Protein AF-A0A127SFE0-F1 (afdb_monomer)

Nearest PDB structures (foldseek):
  3lo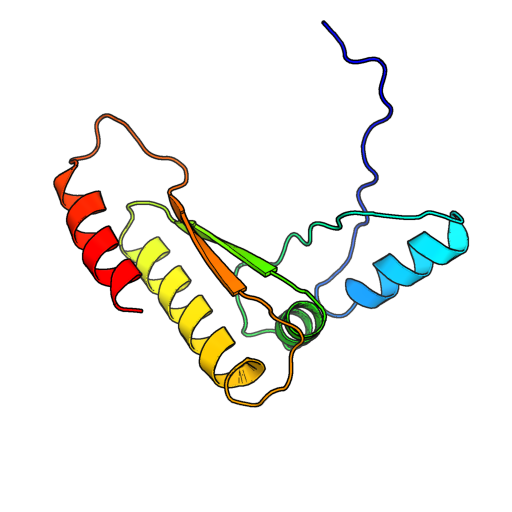5-assembly2_C  TM=5.654E-01  e=3.558E+00  Homo sapiens
  4pzy-assembly3_B  TM=4.971E-01  e=5.662E+00  Homo sapiens
  6qvp-assembly2_F  TM=5.538E-01  e=9.011E+00  Salmonella enterica subsp. enterica serovar Typhimurium
  6p6f-assembly1_B  TM=3.668E-01  e=6.909E+00  synthetic construct

Mean predicted aligned error: 7.44 Å

pLDDT: mean 81.03, std 10.12, range [52.78, 96.75]

Structure (mmCIF, N/CA/C/O backbone):
data_AF-A0A127SFE0-F1
#
_entry.id   AF-A0A127SFE0-F1
#
loop_
_atom_site.group_PDB
_atom_site.id
_atom_site.type_symbol
_atom_site.label_atom_id
_atom_site.label_alt_id
_atom_site.label_comp_id
_atom_site.label_asym_id
_atom_site.label_entity_id
_atom_site.label_seq_id
_atom_site.pdbx_PDB_ins_code
_atom_site.Cartn_x
_atom_site.Cartn_y
_atom_site.Cartn_z
_atom_site.occupancy
_atom_site.B_iso_or_equiv
_atom_site.auth_seq_id
_atom_site.auth_comp_id
_atom_site.auth_asym_id
_atom_site.auth_atom_id
_atom_site.pdbx_PDB_model_num
ATOM 1 N N . GLU A 1 1 ? -25.868 11.819 -13.682 1.00 54.88 1 GLU A N 1
ATOM 2 C CA . GLU A 1 1 ? -26.711 11.384 -12.548 1.00 54.88 1 GLU A CA 1
ATOM 3 C C . GLU A 1 1 ? -25.883 11.404 -11.272 1.00 54.88 1 GLU A C 1
ATOM 5 O O . GLU A 1 1 ? -24.767 10.901 -11.286 1.00 54.88 1 GLU A O 1
ATOM 10 N N . GLN A 1 2 ? -26.378 12.019 -10.196 1.00 62.06 2 GLN A N 1
ATOM 11 C CA . GLN A 1 2 ? -25.749 11.908 -8.877 1.00 62.06 2 GLN A CA 1
ATOM 12 C C . GLN A 1 2 ? -26.255 10.622 -8.224 1.00 62.06 2 GLN A C 1
ATOM 14 O O . GLN A 1 2 ? -27.453 10.460 -7.989 1.00 62.06 2 GLN A O 1
ATOM 19 N N . ILE A 1 3 ? -25.344 9.692 -7.962 1.00 75.69 3 ILE A N 1
ATOM 20 C CA . ILE A 1 3 ? -25.654 8.451 -7.258 1.00 75.69 3 ILE A CA 1
ATOM 21 C C . ILE A 1 3 ? -26.064 8.847 -5.831 1.00 75.69 3 ILE A C 1
ATOM 23 O O . ILE A 1 3 ? -25.276 9.461 -5.117 1.00 75.69 3 ILE A O 1
ATOM 27 N N . ARG A 1 4 ? -27.295 8.528 -5.403 1.00 79.25 4 ARG A N 1
ATOM 28 C CA . ARG A 1 4 ? -27.829 8.822 -4.052 1.00 79.25 4 ARG A CA 1
ATOM 29 C C . ARG A 1 4 ? -27.207 7.927 -2.965 1.00 79.25 4 ARG A C 1
ATOM 31 O O . ARG A 1 4 ? -27.917 7.328 -2.163 1.00 79.25 4 ARG A O 1
ATOM 38 N N . LYS A 1 5 ? -25.885 7.786 -2.964 1.00 80.69 5 LYS A N 1
ATOM 39 C CA . LYS A 1 5 ? -25.123 7.068 -1.940 1.00 80.69 5 LYS A CA 1
ATOM 40 C C . LYS A 1 5 ? -24.345 8.078 -1.105 1.00 80.69 5 LYS A C 1
ATOM 42 O O . LYS A 1 5 ? -23.910 9.106 -1.617 1.00 80.69 5 LYS A O 1
ATOM 47 N N . ARG A 1 6 ? -24.194 7.789 0.189 1.00 81.12 6 ARG A N 1
ATOM 48 C CA . ARG A 1 6 ? -23.280 8.547 1.051 1.00 81.12 6 ARG A CA 1
ATOM 49 C C . ARG A 1 6 ? -21.846 8.314 0.575 1.00 81.12 6 ARG A C 1
ATOM 51 O O . ARG A 1 6 ? -21.542 7.244 0.049 1.00 81.12 6 ARG A O 1
ATOM 58 N N . SER A 1 7 ? -20.991 9.313 0.756 1.00 86.44 7 SER A N 1
ATOM 59 C CA . SER A 1 7 ? -19.557 9.173 0.508 1.00 86.44 7 SER A CA 1
ATOM 60 C C . SER A 1 7 ? -18.960 8.097 1.413 1.00 86.44 7 SER A C 1
ATOM 62 O O . SER A 1 7 ? -19.407 7.925 2.548 1.00 86.44 7 SER A O 1
ATOM 64 N N . TYR A 1 8 ? -17.937 7.404 0.917 1.00 91.25 8 TYR A N 1
ATOM 65 C CA . TYR A 1 8 ? -17.134 6.504 1.740 1.00 91.25 8 TYR A CA 1
ATOM 66 C C . TYR A 1 8 ? -16.357 7.304 2.800 1.00 91.25 8 TYR A C 1
ATOM 68 O O . TYR A 1 8 ? -15.942 8.434 2.513 1.00 91.25 8 TYR A O 1
ATOM 76 N N . PRO A 1 9 ? -16.175 6.760 4.016 1.00 93.44 9 PRO A N 1
ATOM 77 C CA . PRO A 1 9 ? -15.414 7.436 5.055 1.00 93.44 9 PRO A CA 1
ATOM 78 C C . PRO A 1 9 ? -13.937 7.545 4.665 1.00 93.44 9 PRO A C 1
ATOM 80 O O . PRO A 1 9 ? -13.366 6.629 4.079 1.00 93.44 9 PRO A O 1
ATOM 83 N N . VAL A 1 10 ? -13.324 8.677 5.008 1.00 94.19 10 VAL A N 1
ATOM 84 C CA . VAL A 1 10 ? -11.888 8.922 4.835 1.00 94.19 10 VAL A CA 1
ATOM 85 C C . VAL A 1 10 ? -11.296 9.151 6.217 1.00 94.19 10 VAL A C 1
ATOM 87 O O . VAL A 1 10 ? -11.571 10.171 6.852 1.00 94.19 10 VAL A O 1
ATOM 90 N N . ILE A 1 11 ? -10.498 8.194 6.681 1.00 94.38 11 ILE A N 1
ATOM 91 C CA . ILE A 1 11 ? -9.827 8.244 7.980 1.00 94.38 11 ILE A CA 1
ATOM 92 C C . I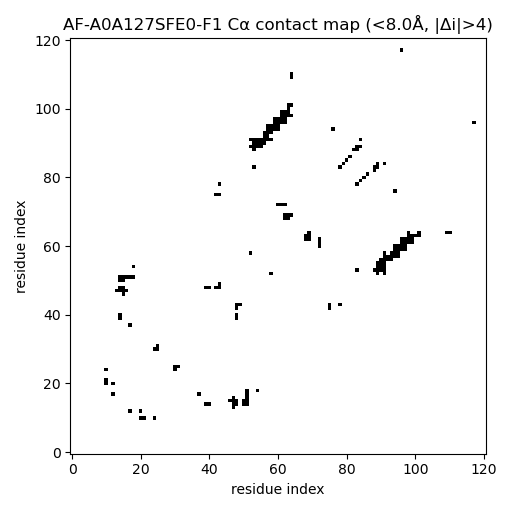LE A 1 11 ? -8.430 8.815 7.748 1.00 94.38 11 ILE A C 1
ATOM 94 O O . ILE A 1 11 ? -7.658 8.288 6.950 1.00 94.38 11 ILE A O 1
ATOM 98 N N . LYS A 1 12 ? -8.106 9.924 8.414 1.00 93.56 12 LYS A N 1
ATOM 99 C CA . LYS A 1 12 ? -6.758 10.499 8.359 1.00 93.56 12 LYS A CA 1
ATOM 100 C C . LYS A 1 12 ? -5.876 9.774 9.360 1.00 93.56 12 LYS A C 1
ATOM 102 O O . LYS A 1 12 ? -6.250 9.684 10.524 1.00 93.56 12 LYS A O 1
ATOM 107 N N . SER A 1 13 ? -4.708 9.330 8.920 1.00 92.69 13 SER A N 1
ATOM 108 C CA . SER A 1 13 ? -3.741 8.665 9.785 1.00 92.69 13 SER A CA 1
ATOM 109 C C . SER A 1 13 ? -2.313 8.881 9.284 1.00 92.69 13 SER A C 1
ATOM 111 O O . SER A 1 13 ? -2.098 9.403 8.189 1.00 92.69 13 SER A O 1
ATOM 113 N N . ASN A 1 14 ? -1.354 8.466 10.105 1.00 88.94 14 ASN A N 1
ATOM 114 C CA . ASN A 1 14 ? 0.041 8.291 9.723 1.00 88.94 14 ASN A CA 1
ATOM 115 C C . ASN A 1 14 ? 0.319 6.788 9.546 1.00 88.94 14 ASN A C 1
ATOM 117 O O . ASN A 1 14 ? -0.374 5.979 10.167 1.00 88.94 14 ASN A O 1
ATOM 121 N N . PRO A 1 15 ? 1.340 6.385 8.771 1.00 83.25 15 PRO A N 1
ATOM 122 C CA . PRO A 1 15 ? 1.641 4.971 8.538 1.00 83.25 15 PRO A CA 1
ATOM 123 C C . PRO A 1 15 ? 1.806 4.156 9.826 1.00 83.25 15 PRO A C 1
ATOM 125 O O . PRO A 1 15 ? 1.384 3.015 9.897 1.00 83.25 15 PRO A O 1
ATOM 128 N N . GLU A 1 16 ? 2.358 4.743 10.885 1.00 84.50 16 GLU A N 1
ATOM 129 C CA . GLU A 1 16 ? 2.561 4.059 12.166 1.00 84.50 16 GLU A CA 1
ATOM 130 C C . GLU A 1 16 ? 1.246 3.732 12.894 1.00 84.50 16 GLU A C 1
ATOM 132 O O . GLU A 1 16 ? 1.233 2.868 13.765 1.00 84.50 16 GLU A O 1
ATOM 137 N N . LYS A 1 17 ? 0.152 4.434 12.571 1.00 90.44 17 LYS A N 1
ATOM 138 C CA . LYS A 1 17 ? -1.134 4.360 13.284 1.00 90.44 17 LYS A CA 1
ATOM 139 C C . LYS A 1 17 ? -2.301 3.893 12.421 1.00 90.44 17 LYS A C 1
ATOM 141 O O . LYS A 1 17 ? -3.388 3.695 12.954 1.00 90.44 17 LYS A O 1
ATOM 146 N N . ALA A 1 18 ? -2.100 3.691 11.120 1.00 91.94 18 ALA A N 1
ATOM 147 C CA . ALA A 1 18 ? -3.186 3.456 10.170 1.00 91.94 18 ALA A CA 1
ATOM 148 C C . ALA A 1 18 ? -4.081 2.265 10.548 1.00 91.94 18 ALA A C 1
ATOM 150 O O . ALA A 1 18 ? -5.303 2.353 10.444 1.00 91.94 18 ALA A O 1
ATOM 151 N N . ILE A 1 19 ? -3.481 1.175 11.033 1.00 92.31 19 ILE A N 1
ATOM 152 C CA . ILE A 1 19 ? -4.212 -0.012 11.492 1.00 92.31 19 ILE A CA 1
ATOM 153 C C . ILE A 1 19 ? -4.989 0.273 12.785 1.00 92.31 19 ILE A C 1
ATOM 155 O O . ILE A 1 19 ? -6.157 -0.093 12.896 1.00 92.31 19 ILE A O 1
ATOM 159 N N . GLU A 1 20 ? -4.371 0.956 13.751 1.00 94.31 20 GLU A N 1
ATOM 160 C CA . GLU A 1 20 ? -5.016 1.316 15.020 1.00 94.31 20 GLU A CA 1
ATOM 161 C C . GLU A 1 20 ? -6.202 2.265 14.794 1.00 94.31 20 GLU A C 1
ATOM 163 O O . GLU A 1 20 ? -7.289 2.043 15.325 1.00 94.31 20 GLU A O 1
ATOM 168 N N . ASP A 1 21 ? -6.015 3.295 13.968 1.00 95.75 21 ASP A N 1
ATOM 169 C CA . ASP A 1 21 ? -7.057 4.272 13.656 1.00 95.75 21 ASP A CA 1
ATOM 170 C C . ASP A 1 21 ? -8.225 3.632 12.885 1.00 95.75 21 ASP A C 1
ATOM 172 O O . ASP A 1 21 ? -9.376 4.011 13.107 1.00 95.75 21 ASP A O 1
ATOM 176 N N . LEU A 1 22 ? -7.961 2.629 12.034 1.00 95.06 22 LEU A N 1
ATOM 177 C CA . LEU A 1 22 ? -9.009 1.826 11.397 1.00 95.06 22 LEU A CA 1
ATOM 178 C C . LEU A 1 22 ? -9.848 1.072 12.435 1.00 95.06 22 LEU A C 1
ATOM 180 O O . LEU A 1 22 ? -11.074 1.176 12.413 1.00 95.06 22 LEU A O 1
ATOM 184 N N . TYR A 1 23 ? -9.210 0.312 13.331 1.00 94.94 23 TYR A N 1
ATOM 185 C CA . TYR A 1 23 ? -9.941 -0.478 14.325 1.00 94.94 23 TYR A CA 1
ATOM 186 C C . TYR A 1 23 ? -10.705 0.404 15.312 1.00 94.94 23 TYR A C 1
ATOM 188 O O . TYR A 1 23 ? -11.854 0.099 15.628 1.00 94.94 23 TYR A O 1
ATOM 196 N N . ARG A 1 24 ? -10.122 1.538 15.720 1.00 96.75 24 ARG A N 1
ATOM 197 C CA . ARG A 1 24 ? -10.818 2.531 16.545 1.00 96.75 24 ARG A CA 1
ATOM 198 C C . ARG A 1 24 ? -12.066 3.060 15.839 1.00 96.75 24 ARG A C 1
ATOM 200 O O . ARG A 1 24 ? -13.126 3.13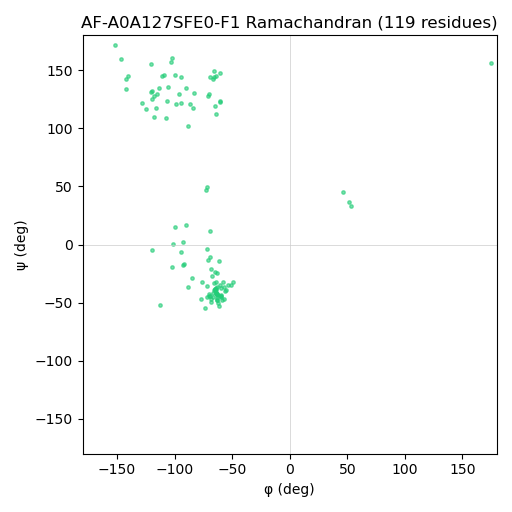1 16.448 1.00 96.75 24 ARG A O 1
ATOM 207 N N . TYR A 1 25 ? -11.968 3.382 14.548 1.00 96.44 25 TYR A N 1
ATOM 208 C CA . TYR A 1 25 ? -13.117 3.844 13.768 1.00 96.44 25 TYR A CA 1
ATOM 209 C C . TYR A 1 25 ? -14.211 2.773 13.649 1.00 96.44 25 TYR A C 1
ATOM 211 O O . TYR A 1 25 ? -15.391 3.090 13.776 1.00 96.44 25 TYR A O 1
ATOM 219 N N . ILE A 1 26 ? -13.827 1.516 13.404 1.00 95.50 26 ILE A N 1
ATOM 220 C CA . ILE A 1 26 ? -14.751 0.373 13.341 1.00 95.50 26 ILE A CA 1
ATOM 221 C C . ILE A 1 26 ? -15.541 0.248 14.645 1.00 95.50 26 ILE A C 1
ATOM 223 O O . ILE A 1 26 ? -16.763 0.131 14.600 1.00 95.50 26 ILE A O 1
ATOM 227 N N . GLU A 1 27 ? -14.858 0.323 15.788 1.00 96.75 27 GLU A N 1
ATOM 228 C CA . GLU A 1 27 ? -15.476 0.213 17.110 1.00 96.75 27 GLU A CA 1
ATOM 229 C C . GLU A 1 27 ? -16.374 1.418 17.430 1.00 96.75 27 GLU A C 1
ATOM 231 O O . GLU A 1 27 ? -17.534 1.248 17.799 1.00 96.75 27 GLU A O 1
ATOM 236 N N . GLU A 1 28 ? -15.879 2.644 17.239 1.00 96.50 28 GLU A N 1
ATOM 237 C CA . GLU A 1 28 ? -16.621 3.872 17.560 1.00 96.50 28 GLU A CA 1
ATOM 238 C C . GLU A 1 28 ? -17.882 4.059 16.709 1.00 96.50 28 GLU A C 1
ATOM 240 O O . GLU A 1 28 ? -18.854 4.664 17.165 1.00 96.50 28 GLU A O 1
ATOM 245 N N . GLN A 1 29 ? -17.856 3.595 15.458 1.00 93.81 29 GLN A N 1
ATOM 246 C CA . GLN A 1 29 ? -18.959 3.759 14.509 1.00 93.81 29 GLN A CA 1
ATOM 247 C C . GLN A 1 29 ? -19.822 2.501 14.354 1.00 93.81 29 GLN A C 1
ATOM 249 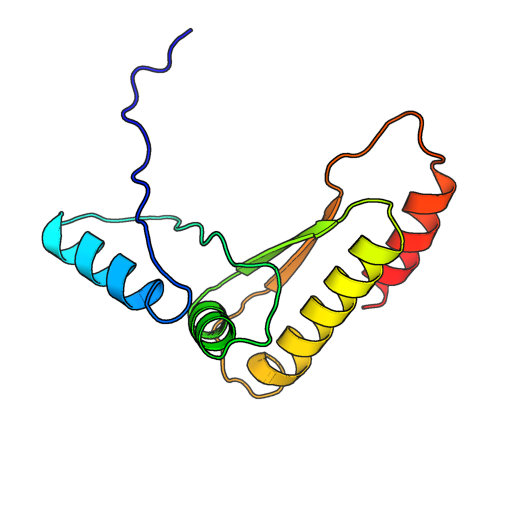O O . GLN A 1 29 ? -20.761 2.537 13.557 1.00 93.81 29 GLN A O 1
ATOM 254 N N . ASP A 1 30 ? -19.505 1.415 15.073 1.00 93.88 30 ASP A N 1
ATOM 255 C CA . ASP A 1 30 ? -20.108 0.083 14.895 1.00 93.88 30 ASP A CA 1
ATOM 256 C C . ASP A 1 30 ? -20.179 -0.306 13.401 1.00 93.88 30 ASP A C 1
ATOM 258 O O . ASP A 1 30 ? -21.215 -0.693 12.854 1.00 93.88 30 ASP A O 1
ATOM 262 N N . ALA A 1 31 ? -19.070 -0.072 12.693 1.00 89.94 31 ALA A N 1
ATOM 263 C CA . ALA A 1 31 ? -18.996 -0.157 11.239 1.00 89.94 31 ALA A CA 1
ATOM 264 C C . ALA A 1 31 ? -18.380 -1.481 10.781 1.00 89.94 31 ALA A C 1
ATOM 266 O O . ALA A 1 31 ? -17.435 -1.990 11.373 1.00 89.94 31 ALA A O 1
ATOM 267 N N . VAL A 1 32 ? -18.857 -2.004 9.651 1.00 92.50 32 VAL A N 1
ATOM 268 C CA . VAL A 1 32 ? -18.279 -3.185 8.998 1.00 92.50 32 VAL A CA 1
ATOM 269 C C . VAL A 1 32 ? -17.817 -2.795 7.600 1.00 92.50 32 VAL A C 1
ATOM 271 O O . VAL A 1 32 ? -18.562 -2.163 6.849 1.00 92.50 32 VAL A O 1
ATOM 274 N N . PHE A 1 33 ? -16.587 -3.175 7.253 1.00 92.94 33 PHE A N 1
ATOM 275 C CA . PHE A 1 33 ? -16.001 -2.935 5.939 1.00 92.94 33 PHE A CA 1
ATOM 276 C C . PHE A 1 33 ? -15.673 -4.253 5.251 1.00 92.94 33 PHE A C 1
ATOM 278 O O . PHE A 1 33 ? -14.946 -5.076 5.800 1.00 92.94 33 PHE A O 1
ATOM 285 N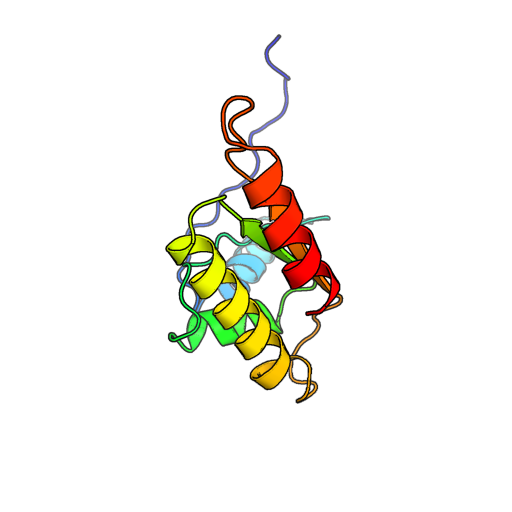 N . ASP A 1 34 ? -16.149 -4.414 4.018 1.00 94.38 34 ASP A N 1
ATOM 286 C CA . ASP A 1 34 ? -15.721 -5.518 3.153 1.00 94.38 34 ASP A CA 1
ATOM 287 C C . ASP A 1 34 ? -14.319 -5.270 2.574 1.00 94.38 34 ASP A C 1
ATOM 289 O O . ASP A 1 34 ? -13.561 -6.204 2.324 1.00 94.38 34 ASP A O 1
ATOM 293 N N . VAL A 1 35 ? -13.982 -3.997 2.329 1.00 94.31 35 VAL A N 1
ATOM 294 C CA . VAL A 1 35 ? -12.710 -3.559 1.742 1.00 94.31 35 VAL A CA 1
ATOM 295 C C . VAL A 1 35 ? -12.260 -2.268 2.412 1.00 94.31 35 VAL A C 1
ATOM 297 O O . VAL A 1 35 ? -13.038 -1.320 2.535 1.00 94.31 35 VAL A O 1
ATOM 300 N N . VAL A 1 36 ? -10.979 -2.214 2.775 1.00 95.00 36 VAL A N 1
ATOM 301 C CA . VAL A 1 36 ? -10.301 -1.006 3.252 1.00 95.00 36 VAL A CA 1
ATOM 302 C C . VAL A 1 36 ? -9.135 -0.706 2.318 1.00 95.00 36 VAL A C 1
ATOM 304 O O . VAL A 1 36 ? -8.356 -1.596 1.983 1.00 95.00 36 VAL A O 1
ATOM 307 N N . LEU A 1 37 ? -9.027 0.548 1.878 1.00 94.56 37 LEU A N 1
ATOM 308 C CA . LEU A 1 37 ? -7.924 1.014 1.044 1.00 94.56 37 LEU A CA 1
ATOM 309 C C . LEU A 1 37 ? -6.991 1.880 1.885 1.00 94.56 37 LEU A C 1
ATOM 311 O O . LEU A 1 37 ? -7.421 2.880 2.458 1.00 94.56 37 LEU A O 1
ATOM 315 N N . PHE A 1 38 ? -5.717 1.500 1.923 1.00 92.44 38 PHE A N 1
ATOM 316 C CA . PHE A 1 38 ? -4.662 2.270 2.567 1.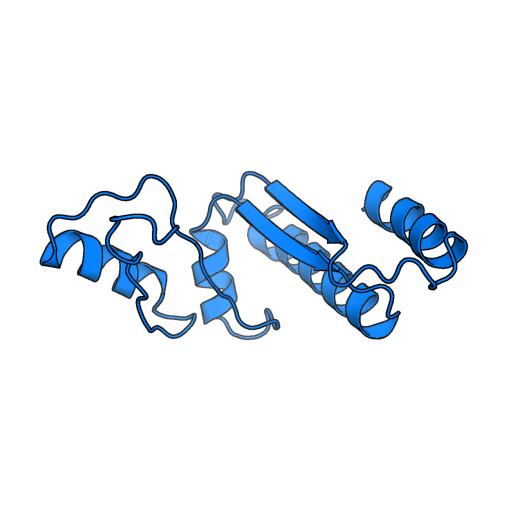00 92.44 38 PHE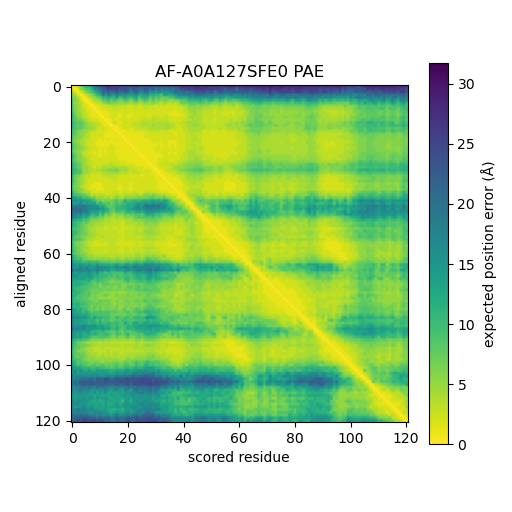 A CA 1
ATOM 317 C C . PHE A 1 38 ? -3.903 3.068 1.511 1.00 92.44 38 PHE A C 1
ATOM 319 O O . PHE A 1 38 ? -3.331 2.491 0.587 1.00 92.44 38 PHE A O 1
ATOM 326 N N . ASP A 1 39 ? -3.894 4.392 1.657 1.00 89.75 39 ASP A N 1
ATOM 327 C CA . ASP A 1 39 ? -3.031 5.272 0.871 1.00 89.75 39 ASP A CA 1
ATOM 328 C C . ASP A 1 39 ? -1.693 5.420 1.601 1.00 89.75 39 ASP A C 1
ATOM 330 O O . ASP A 1 39 ? -1.593 6.097 2.627 1.00 89.75 39 ASP A O 1
ATOM 334 N N . LEU A 1 40 ? -0.684 4.692 1.125 1.00 83.69 40 LEU A N 1
ATOM 335 C CA . LEU A 1 40 ? 0.632 4.631 1.752 1.00 83.69 40 LEU A CA 1
ATOM 336 C C . LEU A 1 40 ? 1.582 5.651 1.114 1.00 83.69 40 LEU A C 1
ATOM 338 O O . LEU A 1 40 ? 1.573 5.831 -0.105 1.00 83.69 40 LEU A O 1
ATOM 342 N N . PRO A 1 41 ? 2.477 6.279 1.896 1.00 76.75 41 PRO A N 1
ATOM 343 C CA . PRO A 1 41 ? 3.550 7.074 1.319 1.00 76.75 41 PRO A CA 1
ATOM 344 C C . PRO A 1 41 ? 4.483 6.176 0.494 1.00 76.75 41 PRO A C 1
ATOM 346 O O . PRO A 1 41 ? 4.762 5.035 0.858 1.00 76.75 41 PRO A O 1
ATOM 349 N N . GLY A 1 42 ? 5.022 6.708 -0.605 1.00 67.12 42 GLY A N 1
ATOM 350 C CA . GLY A 1 42 ? 5.794 5.937 -1.590 1.00 67.12 42 GLY A CA 1
ATOM 351 C C . GLY A 1 42 ? 7.172 5.425 -1.143 1.00 67.12 42 GLY A C 1
ATOM 352 O O . GLY A 1 42 ? 7.954 5.001 -1.989 1.00 67.12 42 GLY A O 1
ATOM 353 N N . THR A 1 43 ? 7.518 5.485 0.146 1.00 66.75 43 THR A N 1
ATOM 354 C CA . THR A 1 43 ? 8.829 5.062 0.662 1.00 66.75 43 THR A CA 1
ATOM 355 C C . THR A 1 43 ? 8.692 4.095 1.831 1.00 66.75 43 THR A C 1
ATOM 357 O O . THR A 1 43 ? 8.178 4.472 2.877 1.00 66.75 43 THR A O 1
ATOM 360 N N . LEU A 1 44 ? 9.268 2.896 1.696 1.00 64.19 44 LEU A N 1
ATOM 361 C CA . LEU A 1 44 ? 9.313 1.855 2.742 1.00 64.19 44 LEU A CA 1
ATOM 362 C C . LEU A 1 44 ? 10.211 2.182 3.936 1.00 64.19 44 LEU A C 1
ATOM 364 O O . LEU A 1 44 ? 10.205 1.458 4.922 1.00 64.19 44 LEU A O 1
ATOM 368 N N . ARG A 1 45 ? 11.033 3.234 3.849 1.00 62.00 45 ARG A N 1
ATOM 369 C CA . ARG A 1 45 ? 12.086 3.498 4.843 1.00 62.00 45 ARG A CA 1
ATOM 370 C C . ARG A 1 45 ? 11.572 3.978 6.202 1.00 62.00 45 ARG A C 1
ATOM 372 O O . ARG A 1 45 ? 12.389 4.157 7.099 1.00 62.00 45 ARG A O 1
ATOM 379 N N . SER A 1 46 ? 10.271 4.201 6.370 1.00 66.62 46 SER A N 1
ATOM 380 C CA . SER A 1 46 ? 9.684 4.429 7.690 1.00 66.62 46 SER A CA 1
ATOM 381 C C . SER A 1 46 ? 9.115 3.125 8.246 1.00 66.62 46 SER A C 1
ATOM 383 O O . SER A 1 46 ? 8.325 2.451 7.585 1.00 66.62 46 SER A O 1
ATOM 385 N N . GLU A 1 47 ? 9.479 2.789 9.488 1.00 68.69 47 GLU A N 1
ATOM 386 C CA . GLU A 1 47 ? 8.968 1.604 10.198 1.00 68.69 47 GLU A CA 1
ATOM 387 C C . GLU A 1 47 ? 7.433 1.518 10.170 1.00 68.69 47 GLU A C 1
ATOM 389 O O . GLU A 1 47 ? 6.877 0.428 10.040 1.00 68.69 47 GLU A O 1
ATOM 394 N N . GLY A 1 48 ? 6.735 2.660 10.209 1.00 75.19 48 GLY A N 1
ATOM 395 C CA . GLY A 1 48 ? 5.275 2.696 10.134 1.00 75.19 48 GLY A CA 1
ATOM 396 C C . GLY A 1 48 ? 4.697 2.109 8.848 1.00 75.19 48 GLY A C 1
ATOM 397 O O . GLY A 1 48 ? 3.654 1.461 8.877 1.00 75.19 48 GLY A O 1
ATOM 398 N N . VAL A 1 49 ? 5.380 2.277 7.712 1.00 78.81 49 VAL A N 1
ATOM 399 C CA . VAL A 1 49 ? 4.913 1.720 6.434 1.00 78.81 49 VAL A CA 1
ATOM 400 C C . VAL A 1 49 ? 5.048 0.203 6.441 1.00 78.81 49 VAL A C 1
ATOM 402 O O . VAL A 1 49 ? 4.114 -0.484 6.044 1.00 78.81 49 VAL A O 1
ATOM 405 N N . VAL A 1 50 ? 6.161 -0.322 6.959 1.00 79.62 50 VAL A N 1
ATOM 406 C CA . VAL A 1 50 ? 6.380 -1.770 7.107 1.00 79.62 50 VAL A CA 1
ATOM 407 C C . VAL A 1 50 ? 5.308 -2.389 8.007 1.00 79.62 50 VAL A C 1
ATOM 409 O O . VAL A 1 50 ? 4.741 -3.420 7.655 1.00 79.62 50 VAL A O 1
ATOM 412 N N . HIS A 1 51 ? 4.978 -1.732 9.125 1.00 81.88 51 HIS A N 1
ATOM 413 C CA . HIS A 1 51 ? 3.924 -2.185 10.035 1.00 81.88 51 HIS A CA 1
ATOM 414 C C . HIS A 1 51 ? 2.538 -2.206 9.379 1.00 81.88 51 HIS A C 1
ATOM 416 O O . HIS A 1 51 ? 1.792 -3.169 9.535 1.00 81.88 51 HIS A O 1
ATOM 422 N N . THR A 1 52 ? 2.181 -1.170 8.616 1.00 85.94 52 THR A N 1
ATOM 423 C CA . THR A 1 52 ? 0.898 -1.187 7.900 1.00 85.94 52 THR A CA 1
ATOM 424 C C . THR A 1 52 ? 0.888 -2.262 6.816 1.00 85.94 52 THR A C 1
ATOM 426 O O . THR A 1 52 ? -0.097 -2.983 6.687 1.00 85.94 52 THR A O 1
ATOM 429 N N . ILE A 1 53 ? 1.983 -2.428 6.068 1.00 85.06 53 ILE A N 1
ATOM 430 C CA . ILE A 1 53 ? 2.066 -3.444 5.013 1.00 85.06 53 ILE A CA 1
ATOM 431 C C . ILE A 1 53 ? 1.962 -4.865 5.583 1.00 85.06 53 ILE A C 1
ATOM 433 O O . ILE A 1 53 ? 1.330 -5.724 4.969 1.00 85.06 53 ILE A O 1
ATOM 437 N N . SER A 1 54 ? 2.539 -5.139 6.756 1.00 84.06 54 SER A N 1
ATOM 438 C CA . SER A 1 54 ? 2.452 -6.477 7.349 1.00 84.06 54 SER A CA 1
ATOM 439 C C . SER A 1 54 ? 1.024 -6.878 7.735 1.00 84.06 54 SER A C 1
ATOM 441 O O . SER A 1 54 ? 0.711 -8.072 7.779 1.00 84.06 54 SER A O 1
ATOM 443 N N . ALA A 1 55 ? 0.153 -5.894 7.960 1.00 87.81 55 ALA A N 1
ATOM 444 C CA . ALA A 1 55 ? -1.229 -6.079 8.378 1.00 87.81 55 ALA A CA 1
ATOM 445 C C . ALA A 1 55 ? -2.255 -6.110 7.227 1.00 87.81 55 ALA A C 1
ATOM 447 O O . ALA A 1 55 ? -3.423 -6.394 7.492 1.00 87.81 55 ALA A O 1
ATOM 448 N N . ILE A 1 56 ? -1.859 -5.838 5.976 1.00 89.62 56 ILE A N 1
ATOM 449 C CA . ILE A 1 56 ? -2.771 -5.832 4.816 1.00 89.62 56 ILE A CA 1
ATOM 450 C C . ILE A 1 56 ? -2.646 -7.094 3.957 1.00 89.62 56 ILE A C 1
ATOM 452 O O . ILE A 1 56 ? -1.641 -7.803 3.974 1.00 89.62 56 ILE A O 1
ATOM 456 N N . ASP A 1 57 ? -3.685 -7.345 3.161 1.00 91.44 57 ASP A N 1
ATOM 457 C CA . ASP A 1 57 ? -3.776 -8.520 2.296 1.00 91.44 57 ASP A CA 1
ATOM 458 C C . ASP A 1 57 ? -3.153 -8.325 0.908 1.00 91.44 57 ASP A C 1
ATOM 460 O O . ASP A 1 57 ? -2.604 -9.264 0.342 1.00 91.44 57 ASP A O 1
ATOM 464 N N . TYR A 1 58 ? -3.263 -7.136 0.314 1.00 91.31 58 TYR A N 1
ATOM 465 C CA . TYR A 1 58 ? -2.857 -6.901 -1.074 1.00 91.31 58 TYR A CA 1
ATOM 466 C C . TYR A 1 58 ? -2.213 -5.530 -1.238 1.00 91.31 58 TYR A C 1
ATOM 468 O O . TYR A 1 58 ? -2.693 -4.547 -0.675 1.00 91.31 58 TYR A O 1
ATOM 476 N N . ILE A 1 59 ? -1.178 -5.454 -2.076 1.00 88.38 59 ILE A N 1
ATOM 477 C CA . ILE A 1 59 ? -0.574 -4.187 -2.501 1.00 88.38 59 ILE A CA 1
ATOM 478 C C . ILE A 1 59 ? -0.817 -3.983 -3.993 1.00 88.38 59 ILE A C 1
ATOM 480 O O . ILE A 1 59 ? -0.579 -4.881 -4.800 1.00 88.38 59 ILE A O 1
ATOM 484 N N . PHE A 1 60 ? -1.216 -2.766 -4.359 1.00 88.62 60 PHE A N 1
ATOM 485 C CA . PHE A 1 60 ? -1.326 -2.324 -5.744 1.00 88.62 60 PHE A CA 1
ATOM 486 C C . PHE A 1 60 ? -0.331 -1.191 -6.000 1.00 88.62 60 PHE A C 1
ATOM 488 O O . PHE A 1 60 ? -0.439 -0.126 -5.394 1.00 88.62 60 PHE A O 1
ATOM 495 N N . ILE A 1 61 ? 0.629 -1.409 -6.899 1.00 86.31 61 ILE A N 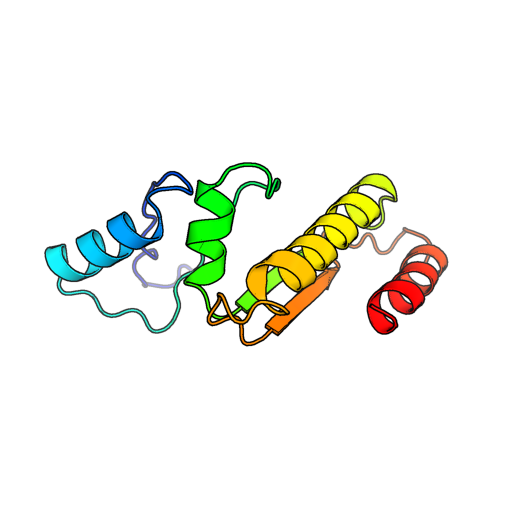1
ATOM 496 C CA . ILE A 1 61 ? 1.689 -0.442 -7.209 1.00 86.31 61 ILE A CA 1
ATOM 497 C C . ILE A 1 61 ? 1.421 0.170 -8.591 1.00 86.31 61 ILE A C 1
ATOM 499 O O . ILE A 1 61 ? 1.578 -0.522 -9.603 1.00 86.31 61 ILE A O 1
ATOM 503 N N . PRO A 1 62 ? 1.018 1.453 -8.669 1.00 85.25 62 PRO A N 1
ATOM 504 C CA . PRO A 1 62 ? 0.859 2.136 -9.944 1.00 85.25 62 PRO A CA 1
ATOM 505 C C . PRO A 1 62 ? 2.222 2.401 -10.589 1.00 85.25 62 PRO A C 1
ATOM 507 O O . PRO A 1 62 ? 3.111 2.995 -9.983 1.00 85.25 62 PRO A O 1
ATOM 510 N N . LEU A 1 63 ? 2.349 2.025 -11.855 1.00 82.12 63 LEU A N 1
ATOM 511 C CA . LEU A 1 63 ? 3.528 2.213 -12.687 1.00 82.12 63 LEU A CA 1
ATOM 512 C C . LEU A 1 63 ? 3.305 3.325 -13.698 1.00 82.12 63 LEU A C 1
ATOM 514 O O . LEU A 1 63 ? 2.278 3.362 -14.368 1.00 82.12 63 LEU A O 1
ATOM 518 N N . LYS A 1 64 ? 4.290 4.201 -13.869 1.00 77.75 64 LYS A N 1
ATOM 519 C CA . LYS A 1 64 ? 4.328 5.173 -14.967 1.00 77.75 64 LYS A CA 1
ATOM 520 C C . LYS A 1 64 ? 5.452 4.773 -15.915 1.00 77.75 64 LYS A C 1
ATOM 522 O O . LYS A 1 64 ? 6.488 4.326 -15.435 1.00 77.75 64 LYS A O 1
ATOM 527 N N . ALA A 1 65 ? 5.296 4.980 -17.223 1.00 70.50 65 ALA A N 1
ATOM 528 C CA . ALA A 1 65 ? 6.354 4.764 -18.221 1.00 70.50 65 ALA A CA 1
ATOM 529 C C . ALA A 1 65 ? 7.465 5.835 -18.159 1.00 70.50 65 ALA A C 1
ATOM 531 O O . ALA A 1 65 ? 7.868 6.430 -19.154 1.00 70.50 65 ALA A O 1
ATOM 532 N N . ASP A 1 66 ? 7.958 6.078 -16.952 1.00 74.44 66 ASP A N 1
ATOM 533 C CA . ASP A 1 66 ? 9.111 6.893 -16.624 1.00 74.44 66 ASP A CA 1
ATOM 534 C C . ASP A 1 66 ? 10.111 5.972 -15.919 1.00 74.44 66 ASP A C 1
ATOM 536 O O . ASP A 1 66 ? 9.770 5.306 -14.938 1.00 74.44 66 ASP A O 1
ATOM 540 N N . ASN A 1 67 ? 11.340 5.911 -16.429 1.00 68.81 67 ASN A N 1
ATOM 541 C CA . ASN A 1 67 ? 12.353 4.978 -15.941 1.00 68.81 67 ASN A CA 1
ATOM 542 C C . ASN A 1 67 ? 12.653 5.153 -14.441 1.00 68.81 67 ASN A C 1
ATOM 544 O O . ASN A 1 67 ? 12.943 4.165 -13.771 1.00 68.81 67 ASN A O 1
ATOM 548 N N . VAL A 1 68 ? 12.564 6.378 -13.905 1.00 72.69 68 VAL A N 1
ATOM 549 C CA . VAL A 1 68 ? 12.831 6.653 -12.483 1.00 72.69 68 VAL A CA 1
ATOM 550 C C . VAL A 1 68 ? 11.704 6.107 -11.614 1.00 72.69 68 VAL A C 1
ATOM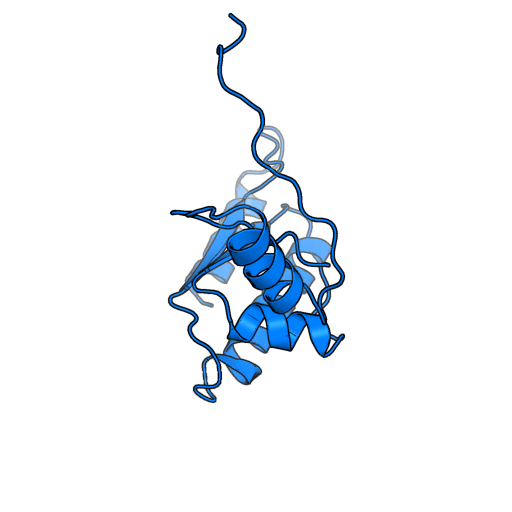 552 O O . VAL A 1 68 ? 11.966 5.447 -10.611 1.00 72.69 68 VAL A O 1
ATOM 555 N N . VAL A 1 69 ? 10.455 6.346 -12.026 1.00 72.88 69 VAL A N 1
ATOM 556 C CA . VAL A 1 69 ? 9.265 5.841 -11.324 1.00 72.88 69 VAL A CA 1
ATOM 557 C C . VAL A 1 69 ? 9.229 4.315 -11.370 1.00 72.88 69 VAL A C 1
ATOM 559 O O . VAL A 1 69 ? 8.925 3.673 -10.373 1.00 72.88 69 VAL A O 1
ATOM 562 N N . MET A 1 70 ? 9.602 3.719 -12.503 1.00 77.38 70 MET A N 1
ATOM 563 C CA . MET A 1 70 ? 9.671 2.266 -12.629 1.00 77.38 70 MET A CA 1
ATOM 564 C C . MET A 1 70 ? 10.703 1.638 -11.696 1.00 77.38 70 MET A C 1
ATOM 566 O O . MET A 1 70 ? 10.399 0.659 -11.017 1.00 77.38 70 MET A O 1
ATOM 570 N N . GLN A 1 71 ? 11.921 2.184 -11.654 1.00 78.44 71 GLN A N 1
ATOM 571 C CA . GLN A 1 71 ? 12.971 1.644 -10.794 1.00 78.44 71 GLN A CA 1
ATOM 572 C C . GLN A 1 71 ? 12.600 1.737 -9.315 1.00 78.44 71 GLN A C 1
ATOM 574 O O . GLN A 1 71 ? 12.805 0.768 -8.588 1.00 78.44 71 GLN A O 1
ATOM 579 N N . SER A 1 72 ? 12.020 2.856 -8.870 1.00 79.94 72 SER A N 1
ATOM 580 C CA . SER A 1 72 ? 11.597 2.990 -7.474 1.00 79.94 72 SER A CA 1
ATOM 581 C C . SER A 1 72 ? 10.457 2.031 -7.120 1.00 79.94 72 SER A C 1
ATOM 583 O O . SER A 1 72 ? 10.482 1.445 -6.041 1.00 79.94 72 SER A O 1
ATOM 585 N N . SER A 1 73 ? 9.495 1.816 -8.023 1.00 79.75 73 SER A N 1
ATOM 586 C CA . SER A 1 73 ? 8.415 0.840 -7.833 1.00 79.75 73 SER A CA 1
ATOM 587 C C . SER A 1 73 ? 8.916 -0.605 -7.756 1.00 79.75 73 SER A C 1
ATOM 589 O O . SER A 1 73 ? 8.410 -1.372 -6.942 1.00 79.75 73 SER A O 1
ATOM 591 N N . LEU A 1 74 ? 9.913 -0.977 -8.566 1.00 79.31 74 LEU A N 1
ATOM 592 C CA . LEU A 1 74 ? 10.514 -2.316 -8.519 1.00 79.31 74 LEU A CA 1
ATOM 593 C C . LEU A 1 74 ? 11.334 -2.524 -7.242 1.00 79.31 74 LEU A C 1
ATOM 595 O O . LEU A 1 74 ? 11.149 -3.533 -6.575 1.00 79.31 74 LEU A O 1
ATOM 599 N N . GLN A 1 75 ? 12.154 -1.544 -6.849 1.00 80.94 75 GLN A N 1
ATOM 600 C CA . GLN A 1 75 ? 12.886 -1.587 -5.575 1.00 80.94 75 GLN A CA 1
ATOM 601 C C . GLN A 1 75 ? 11.941 -1.687 -4.376 1.00 80.94 75 GLN A C 1
ATOM 603 O O . GLN A 1 75 ? 12.235 -2.370 -3.401 1.00 80.94 75 GLN A O 1
ATOM 608 N N . PHE A 1 76 ? 10.796 -1.004 -4.433 1.00 80.69 76 PHE A N 1
ATOM 609 C CA . PHE A 1 76 ? 9.767 -1.136 -3.410 1.00 80.69 76 PHE A CA 1
ATOM 610 C C . PHE A 1 76 ? 9.233 -2.573 -3.350 1.00 80.69 76 PHE A C 1
ATOM 612 O O . PHE A 1 76 ? 9.170 -3.150 -2.269 1.00 80.69 76 PHE A O 1
ATOM 619 N N . ALA A 1 77 ? 8.855 -3.152 -4.494 1.00 80.06 77 ALA A N 1
ATOM 620 C CA . ALA A 1 77 ? 8.320 -4.510 -4.545 1.00 80.06 77 ALA A CA 1
ATOM 621 C C . ALA A 1 77 ? 9.330 -5.544 -4.014 1.00 80.06 77 ALA A C 1
ATOM 623 O O . ALA A 1 77 ? 8.962 -6.359 -3.174 1.00 80.06 77 ALA A O 1
ATOM 624 N N . GLU A 1 78 ? 10.598 -5.434 -4.421 1.00 81.25 78 GLU A N 1
ATOM 625 C CA . GLU A 1 78 ? 11.701 -6.294 -3.973 1.00 81.25 78 GLU A CA 1
ATOM 626 C C . GLU A 1 78 ? 11.891 -6.231 -2.449 1.00 81.25 78 GLU A C 1
ATOM 628 O O . GLU A 1 78 ? 11.903 -7.260 -1.782 1.00 81.25 78 GLU A O 1
ATOM 633 N N . VAL A 1 79 ? 11.931 -5.030 -1.859 1.00 80.25 79 VAL A N 1
ATOM 634 C CA . VAL A 1 79 ? 12.081 -4.880 -0.400 1.00 80.25 79 VAL A CA 1
ATOM 635 C C . VAL A 1 79 ? 10.879 -5.449 0.360 1.00 80.25 79 VAL A C 1
ATOM 637 O O . VAL A 1 79 ? 11.058 -6.051 1.417 1.00 80.25 79 VAL A O 1
ATOM 640 N N . VAL A 1 80 ? 9.651 -5.278 -0.146 1.00 78.81 80 VAL A N 1
ATOM 641 C CA . VAL A 1 80 ? 8.465 -5.903 0.470 1.00 78.81 80 VAL A CA 1
ATOM 642 C C . VAL A 1 80 ? 8.576 -7.425 0.415 1.00 78.81 80 VAL A C 1
ATOM 644 O O . VAL A 1 80 ? 8.277 -8.103 1.399 1.00 78.81 80 VAL A O 1
ATOM 647 N N . GLU A 1 81 ? 9.013 -7.971 -0.714 1.00 78.75 81 GLU A N 1
ATOM 648 C CA . GLU A 1 81 ? 9.179 -9.409 -0.875 1.00 78.75 81 GLU A CA 1
ATOM 649 C C . GLU A 1 81 ? 10.244 -9.973 0.078 1.00 78.75 81 GLU A C 1
ATOM 651 O O . GLU A 1 81 ? 9.972 -10.929 0.807 1.00 78.75 81 GLU A O 1
ATOM 656 N N . GLU A 1 82 ? 11.413 -9.340 0.159 1.00 77.94 82 GLU A N 1
ATOM 657 C CA . GLU A 1 82 ? 12.523 -9.784 1.007 1.00 77.94 82 GLU A CA 1
ATOM 658 C C . GLU A 1 82 ? 12.245 -9.636 2.510 1.00 77.94 82 GLU A C 1
ATOM 660 O O . GLU A 1 82 ? 12.514 -10.551 3.295 1.00 77.94 82 GLU A O 1
ATOM 665 N N . GLU A 1 83 ? 11.729 -8.485 2.944 1.00 74.19 83 GLU A N 1
ATOM 666 C CA . GLU A 1 83 ? 11.606 -8.178 4.373 1.00 74.19 83 GLU A CA 1
ATOM 667 C C . GLU A 1 83 ? 10.326 -8.743 4.996 1.00 74.19 83 GLU A C 1
ATOM 669 O O . GLU A 1 83 ? 10.315 -9.062 6.189 1.00 74.19 83 GLU A O 1
ATOM 674 N N . LEU A 1 84 ? 9.253 -8.891 4.212 1.00 75.62 84 LEU A N 1
ATOM 675 C CA . LEU A 1 84 ? 7.939 -9.268 4.734 1.00 75.62 84 LEU A CA 1
ATOM 676 C C . LEU A 1 84 ? 7.499 -10.656 4.279 1.00 75.62 84 LEU A C 1
ATOM 678 O O . LEU A 1 84 ? 7.167 -11.489 5.128 1.00 75.62 84 LEU A O 1
ATOM 682 N N . ILE A 1 85 ? 7.537 -10.931 2.973 1.00 76.25 85 ILE A N 1
ATOM 683 C CA . ILE A 1 85 ? 7.033 -12.198 2.424 1.00 76.25 85 ILE A CA 1
ATOM 684 C C . ILE A 1 85 ? 7.997 -13.341 2.749 1.00 76.25 85 ILE A C 1
ATOM 686 O O . ILE A 1 85 ? 7.597 -14.319 3.385 1.00 76.25 85 ILE A O 1
ATOM 690 N N . ALA A 1 86 ? 9.275 -13.206 2.386 1.00 73.94 86 ALA A N 1
ATOM 691 C CA . ALA A 1 86 ? 10.285 -14.246 2.587 1.00 73.94 86 ALA A CA 1
ATOM 692 C C . ALA A 1 86 ? 10.527 -14.570 4.072 1.00 73.94 86 ALA A C 1
ATOM 694 O O . ALA A 1 86 ? 10.932 -15.681 4.413 1.00 73.94 86 ALA A O 1
ATOM 695 N N . ARG A 1 87 ? 10.246 -13.617 4.970 1.00 75.25 87 ARG A N 1
ATOM 696 C CA . ARG A 1 87 ? 10.360 -13.793 6.427 1.00 75.25 87 ARG A CA 1
ATOM 697 C C . ARG A 1 87 ? 9.064 -14.242 7.106 1.00 75.25 87 ARG A C 1
ATOM 699 O O . ARG A 1 87 ? 9.061 -14.378 8.324 1.00 75.25 87 ARG A O 1
ATOM 706 N N . HIS A 1 88 ? 7.985 -14.474 6.352 1.00 72.31 88 HIS A N 1
ATOM 707 C CA . HIS A 1 88 ? 6.652 -14.816 6.871 1.00 72.31 88 HIS A CA 1
ATOM 708 C C . HIS A 1 88 ? 6.122 -13.831 7.929 1.00 72.31 88 HIS A C 1
ATOM 710 O O . HIS A 1 88 ? 5.389 -14.209 8.841 1.00 72.31 88 HIS A O 1
ATOM 716 N N . ASN A 1 89 ? 6.477 -12.553 7.791 1.00 75.19 89 ASN A N 1
ATOM 717 C CA . ASN A 1 89 ? 6.139 -11.494 8.741 1.00 75.19 89 ASN A CA 1
ATOM 718 C C . ASN A 1 89 ? 4.935 -10.653 8.287 1.00 75.19 89 ASN A C 1
ATOM 720 O O . ASN A 1 89 ? 4.721 -9.561 8.808 1.00 75.19 89 ASN A O 1
ATOM 724 N N . CYS A 1 90 ? 4.157 -11.125 7.310 1.00 81.62 90 CYS A N 1
ATOM 725 C CA . CYS A 1 90 ? 2.984 -10.420 6.799 1.00 81.62 90 CYS A CA 1
ATOM 726 C C . CYS A 1 90 ? 1.869 -11.366 6.348 1.00 81.62 90 CYS A C 1
ATOM 728 O O . CYS A 1 90 ? 2.126 -12.507 5.964 1.00 81.62 90 CYS A O 1
ATOM 730 N N . ASN A 1 91 ? 0.649 -10.832 6.283 1.00 82.19 91 ASN A N 1
ATOM 731 C CA . ASN A 1 91 ? -0.521 -11.511 5.716 1.00 82.19 91 ASN A CA 1
ATOM 732 C C . ASN A 1 91 ? -0.714 -11.249 4.210 1.00 82.19 91 ASN A C 1
ATOM 734 O O . ASN A 1 91 ? -1.801 -11.491 3.679 1.00 82.19 91 ASN A O 1
ATOM 738 N N . LEU A 1 92 ? 0.318 -10.755 3.514 1.00 86.88 92 LEU A N 1
ATOM 739 C CA . LEU A 1 92 ? 0.230 -10.440 2.091 1.00 86.88 92 LEU A CA 1
ATOM 740 C C . LEU A 1 92 ? -0.111 -11.689 1.269 1.00 86.88 92 LEU A C 1
ATOM 742 O O . LEU A 1 92 ? 0.611 -12.683 1.258 1.00 86.88 92 LEU A O 1
ATOM 746 N N . LYS A 1 93 ? -1.212 -11.594 0.532 1.00 87.88 93 LYS A N 1
ATOM 747 C CA . LYS A 1 93 ? -1.712 -12.573 -0.437 1.00 87.88 93 LYS A CA 1
ATOM 748 C C . LYS A 1 93 ? -1.226 -12.281 -1.856 1.00 87.88 93 LYS A C 1
ATOM 750 O O . LYS A 1 93 ? -1.300 -13.160 -2.709 1.00 87.88 93 LYS A O 1
ATOM 755 N N . GLY A 1 94 ? -0.757 -11.062 -2.132 1.00 84.69 94 GLY A N 1
ATOM 756 C CA . GLY A 1 94 ? -0.155 -10.724 -3.420 1.00 84.69 94 GLY A CA 1
ATOM 757 C C . GLY A 1 94 ? 0.209 -9.251 -3.587 1.00 84.69 94 GLY A C 1
ATOM 758 O O . GLY A 1 94 ? -0.383 -8.365 -2.965 1.00 84.69 94 GLY A O 1
ATOM 759 N N . ILE A 1 95 ? 1.170 -9.006 -4.477 1.00 85.12 95 ILE A N 1
ATOM 760 C CA . ILE A 1 95 ? 1.585 -7.679 -4.934 1.00 85.12 95 ILE A CA 1
ATOM 761 C C . ILE A 1 95 ? 1.256 -7.581 -6.423 1.00 85.12 95 ILE A C 1
ATOM 763 O O . ILE A 1 95 ? 1.614 -8.461 -7.202 1.00 85.12 95 ILE A O 1
ATOM 767 N N . TYR A 1 96 ? 0.571 -6.513 -6.822 1.00 86.31 96 TYR A N 1
ATOM 768 C CA . TYR A 1 96 ? 0.128 -6.307 -8.197 1.00 86.31 96 TYR A CA 1
ATOM 769 C C . TYR A 1 96 ? 0.631 -4.972 -8.728 1.00 86.31 96 TYR A C 1
ATOM 771 O O . TYR A 1 96 ? 0.253 -3.902 -8.247 1.00 86.31 96 TYR A O 1
ATOM 779 N N . LEU A 1 97 ? 1.463 -5.034 -9.761 1.00 84.88 97 LEU A N 1
ATOM 780 C CA . LEU A 1 97 ? 1.930 -3.863 -10.486 1.00 84.88 97 LEU A CA 1
ATOM 781 C C . LEU A 1 97 ? 0.966 -3.580 -11.644 1.00 84.88 97 LEU A C 1
ATOM 783 O O . LEU A 1 97 ? 0.579 -4.496 -12.371 1.00 84.88 97 LEU A O 1
ATOM 787 N N . PHE A 1 98 ? 0.570 -2.321 -11.836 1.00 84.81 98 PHE A N 1
ATOM 788 C CA . PHE A 1 98 ? -0.349 -1.949 -12.915 1.00 84.81 98 PHE A CA 1
ATOM 789 C C . PHE A 1 98 ? 0.036 -0.625 -13.564 1.00 84.81 98 PHE A C 1
ATOM 791 O O . PHE A 1 98 ? 0.483 0.303 -12.899 1.00 84.81 98 PHE A O 1
ATOM 798 N N . TRP A 1 99 ? -0.178 -0.510 -14.872 1.00 84.31 99 TRP A N 1
ATOM 799 C CA . TRP A 1 99 ? 0.096 0.726 -15.596 1.00 84.31 99 TRP A CA 1
ATOM 800 C C . TRP A 1 99 ? -0.912 1.825 -15.251 1.00 84.31 99 TRP A C 1
ATOM 802 O O . TRP A 1 99 ? -2.123 1.649 -15.378 1.00 84.31 99 TRP A O 1
ATOM 812 N N . ASN A 1 100 ? -0.393 2.985 -14.868 1.00 83.31 100 ASN A N 1
ATOM 813 C CA . ASN A 1 100 ? -1.122 4.209 -14.588 1.00 83.31 100 ASN A CA 1
ATOM 814 C C . ASN A 1 100 ? -0.635 5.334 -15.517 1.00 83.31 100 ASN A C 1
ATOM 816 O O . ASN A 1 100 ? 0.495 5.317 -15.999 1.00 83.31 100 ASN A O 1
ATOM 820 N N . MET A 1 101 ? -1.488 6.333 -15.762 1.00 80.00 101 MET A N 1
ATOM 821 C CA . MET A 1 101 ? -1.195 7.476 -16.642 1.00 80.00 101 MET A CA 1
ATOM 822 C C . MET A 1 101 ? -0.676 7.072 -18.034 1.00 80.00 101 MET A C 1
ATOM 824 O O . MET A 1 101 ? 0.177 7.753 -18.596 1.00 80.00 101 MET A O 1
ATOM 828 N N . VAL A 1 102 ? -1.193 5.970 -18.589 1.00 74.62 102 VAL A N 1
ATOM 829 C CA . VAL A 1 102 ? -0.788 5.483 -19.914 1.00 74.62 102 VAL A CA 1
ATOM 830 C C . VAL A 1 102 ? -1.170 6.506 -20.980 1.00 74.62 102 VAL A C 1
ATOM 832 O O . VAL A 1 102 ? -2.357 6.712 -21.251 1.00 74.62 102 VAL A O 1
ATOM 835 N N . ASP A 1 103 ? -0.177 7.134 -21.607 1.00 72.62 103 ASP A N 1
ATOM 836 C CA . ASP A 1 103 ? -0.407 7.992 -22.767 1.00 72.62 103 ASP A CA 1
ATOM 837 C C . ASP A 1 103 ? -0.407 7.134 -24.035 1.00 72.62 103 ASP A C 1
ATOM 839 O O . ASP A 1 103 ? 0.579 6.489 -24.382 1.00 72.62 103 ASP A O 1
ATOM 843 N N . LYS A 1 104 ? -1.515 7.160 -24.782 1.00 69.00 104 LYS A N 1
ATOM 844 C CA . LYS A 1 104 ? -1.650 6.442 -26.061 1.00 69.00 104 LYS A CA 1
ATOM 845 C C . LYS A 1 104 ? -0.651 6.907 -27.132 1.00 69.00 104 LYS A C 1
ATOM 847 O O . LYS A 1 104 ? -0.536 6.253 -28.165 1.00 69.00 104 LYS A O 1
ATOM 852 N N . ARG A 1 105 ? 0.004 8.053 -26.931 1.00 68.69 105 ARG A N 1
ATOM 853 C CA . ARG A 1 105 ? 1.016 8.629 -27.830 1.00 68.69 105 ARG A CA 1
ATOM 854 C C . ARG A 1 105 ? 2.436 8.201 -27.473 1.00 68.69 105 ARG A C 1
ATOM 856 O O . ARG A 1 105 ? 3.335 8.376 -28.294 1.00 68.69 105 ARG A O 1
ATOM 863 N N . GLU A 1 106 ? 2.655 7.686 -26.266 1.00 65.75 106 GLU A N 1
ATOM 864 C CA . GLU A 1 106 ? 3.947 7.125 -25.892 1.00 65.75 106 GLU A CA 1
ATOM 865 C C . GLU A 1 106 ? 4.198 5.832 -26.667 1.00 65.75 106 GLU A C 1
ATOM 867 O O . GLU A 1 106 ? 3.286 5.057 -26.964 1.00 65.75 106 GLU A O 1
ATOM 872 N N . ARG A 1 107 ? 5.462 5.612 -27.038 1.00 63.50 107 ARG A N 1
ATOM 873 C CA . ARG A 1 107 ? 5.851 4.455 -27.843 1.00 63.50 107 ARG A CA 1
ATOM 874 C C . ARG A 1 107 ? 5.520 3.163 -27.099 1.00 63.50 107 ARG A C 1
ATOM 876 O O . ARG A 1 107 ? 6.045 2.916 -26.015 1.00 63.50 107 ARG A O 1
ATOM 883 N N . THR A 1 108 ? 4.729 2.306 -27.742 1.00 66.12 108 THR A N 1
ATOM 884 C CA . THR A 1 108 ? 4.384 0.947 -27.290 1.00 66.12 108 THR A CA 1
ATOM 885 C C . THR A 1 108 ? 5.621 0.137 -26.878 1.00 66.12 108 THR A C 1
ATOM 887 O O . THR A 1 108 ? 5.565 -0.627 -25.921 1.00 66.12 108 THR A O 1
ATOM 890 N N . GLU A 1 109 ? 6.764 0.385 -27.526 1.00 68.00 109 GLU A N 1
ATOM 891 C CA . GLU A 1 109 ? 8.063 -0.236 -27.234 1.00 68.00 109 GLU A CA 1
ATOM 892 C C . GLU A 1 109 ? 8.519 -0.068 -25.772 1.00 68.00 109 GLU A C 1
ATOM 894 O O . GLU A 1 109 ? 9.056 -1.014 -25.193 1.00 68.00 109 GLU A O 1
ATOM 899 N N . SER A 1 110 ? 8.288 1.096 -25.149 1.00 67.75 110 SER A N 1
ATOM 900 C CA . SER A 1 110 ? 8.679 1.336 -23.751 1.00 67.75 110 SER A CA 1
ATOM 901 C C . SER A 1 110 ? 7.868 0.461 -22.796 1.00 67.75 110 SER A C 1
ATOM 903 O O . SER A 1 110 ? 8.430 -0.195 -21.921 1.00 67.75 110 SER A O 1
ATOM 905 N N . TYR A 1 111 ? 6.552 0.390 -23.005 1.00 71.75 111 TYR A N 1
ATOM 906 C CA . TYR A 1 111 ? 5.658 -0.464 -22.223 1.00 71.75 111 TYR A CA 1
ATOM 907 C C . TYR A 1 111 ? 5.975 -1.949 -22.421 1.00 71.75 111 TYR A C 1
ATOM 909 O O . TYR A 1 111 ? 6.010 -2.703 -21.452 1.00 71.75 111 TYR A O 1
ATOM 917 N N . GLU A 1 112 ? 6.256 -2.382 -23.653 1.00 75.69 112 GLU A N 1
ATOM 918 C CA . GLU A 1 112 ? 6.633 -3.769 -23.941 1.00 75.69 112 GLU A CA 1
ATOM 919 C C . GLU A 1 112 ? 7.955 -4.173 -23.287 1.00 75.69 112 GLU A C 1
ATOM 921 O O . GLU A 1 112 ? 8.055 -5.270 -22.733 1.00 75.69 112 GLU A O 1
ATOM 926 N N . SER A 1 113 ? 8.961 -3.294 -23.320 1.00 73.94 113 SER A N 1
ATOM 927 C CA . SER A 1 113 ? 10.242 -3.535 -22.654 1.00 73.94 113 SER A CA 1
ATOM 928 C C . SER A 1 113 ? 10.047 -3.729 -21.150 1.00 73.94 113 SER A C 1
ATOM 930 O O . SER A 1 113 ? 10.558 -4.691 -20.578 1.00 73.94 113 SER A O 1
ATOM 932 N N . TRP A 1 114 ? 9.244 -2.871 -20.518 1.00 72.44 114 TRP A N 1
ATOM 933 C CA . TRP A 1 114 ? 8.965 -2.961 -19.087 1.00 72.44 114 TRP A CA 1
ATOM 934 C C . TRP A 1 114 ? 8.058 -4.134 -18.713 1.00 72.44 114 TRP A C 1
ATOM 936 O O . TRP A 1 114 ? 8.312 -4.781 -17.702 1.00 72.44 114 TRP A O 1
ATOM 946 N N . ASN A 1 115 ? 7.079 -4.500 -19.543 1.00 75.25 115 ASN A N 1
ATOM 947 C CA . ASN A 1 115 ? 6.264 -5.700 -19.324 1.00 75.25 115 ASN A CA 1
ATOM 948 C C . ASN A 1 115 ? 7.125 -6.969 -19.239 1.00 75.25 115 ASN A C 1
ATOM 950 O O . ASN A 1 115 ? 6.844 -7.844 -18.426 1.00 75.25 115 ASN A O 1
ATOM 954 N N . ARG A 1 116 ? 8.209 -7.058 -20.025 1.00 75.31 116 ARG A N 1
ATOM 955 C CA . ARG A 1 116 ? 9.160 -8.181 -19.935 1.00 75.31 116 ARG A CA 1
ATOM 956 C C . ARG A 1 116 ? 9.954 -8.194 -18.629 1.00 75.31 116 ARG A C 1
ATOM 958 O O . ARG A 1 116 ? 10.412 -9.262 -18.237 1.00 75.31 116 ARG A O 1
ATOM 965 N N . VAL A 1 117 ? 10.165 -7.036 -18.003 1.00 70.69 117 VAL A N 1
ATOM 966 C CA . VAL A 1 117 ? 10.827 -6.928 -16.694 1.00 70.69 117 VAL A CA 1
ATOM 967 C C . VAL A 1 117 ? 9.849 -7.318 -15.588 1.00 70.69 117 VAL A C 1
ATOM 969 O O . VAL A 1 117 ? 10.183 -8.161 -14.770 1.00 70.69 117 VAL A O 1
ATOM 972 N N . ILE A 1 118 ? 8.622 -6.789 -15.625 1.00 71.94 118 ILE A N 1
ATOM 973 C CA . ILE A 1 118 ? 7.576 -7.063 -14.626 1.00 71.94 118 ILE A CA 1
ATOM 974 C C . ILE A 1 118 ? 7.165 -8.541 -14.619 1.00 71.94 118 ILE A C 1
ATOM 976 O O . ILE A 1 118 ? 6.915 -9.082 -13.561 1.00 71.94 118 ILE A O 1
ATOM 980 N N . GLN A 1 119 ? 7.114 -9.217 -15.773 1.00 69.81 119 GLN A N 1
ATOM 981 C CA . GLN A 1 119 ? 6.793 -10.655 -15.832 1.00 69.81 119 GLN A CA 1
ATOM 982 C C . GLN A 1 119 ? 7.898 -11.573 -15.288 1.00 69.81 119 GLN A C 1
ATOM 984 O O . GLN A 1 119 ? 7.673 -12.775 -15.160 1.00 69.81 119 GLN A O 1
ATOM 989 N N . LYS A 1 120 ? 9.110 -11.047 -15.083 1.00 59.50 120 LYS A N 1
ATOM 990 C CA . LYS A 1 120 ? 10.265 -11.811 -14.593 1.00 59.50 120 LYS A CA 1
ATOM 991 C C . LYS A 1 120 ? 10.556 -11.586 -13.110 1.00 59.50 120 LYS A C 1
ATOM 993 O O . LYS A 1 120 ? 11.314 -12.384 -12.565 1.00 59.50 120 LYS A O 1
ATOM 998 N N . ALA A 1 121 ? 10.041 -10.496 -12.544 1.00 52.78 121 ALA A N 1
ATOM 999 C CA . ALA A 1 121 ? 10.018 -10.234 -11.110 1.00 52.78 121 ALA A CA 1
ATOM 1000 C C . ALA A 1 121 ? 8.839 -11.001 -10.504 1.00 52.78 121 ALA A C 1
ATOM 1002 O O . ALA A 1 121 ? 9.050 -11.640 -9.460 1.00 52.78 121 ALA A O 1
#

Sequence (121 aa):
EQIRKRSYPVIKSNPEKAIEDLYRYIEEQDAVFDVVLFDLPGTLRSEGVVHTISAIDYIFIPLKADNVVMQSSLQFAEVVEEELIARHNCNLKGIYLFWNMVDKRERTESYESWNRVIQKA

Secondary structure (DSSP, 8-state):
-----PPPP-----TTTHHHHHHHHHHHHT---S-------S-TTSHHHHHHHHT-SEEEEEE-S-HHHHHHHHHHHHHHIIIIITTT-S---EEEEEE-S--TTS-HHHHHHHHHHHTT-

Solvent-accessible surface area (backbone atoms only — not comparable to full-atom values): 7671 Å² total; per-residue (Å²): 134,82,73,97,62,81,80,80,89,83,82,87,71,53,50,74,39,44,65,59,56,50,54,50,49,30,64,77,63,75,52,87,75,97,75,85,88,83,90,71,76,98,56,73,87,42,70,27,41,50,57,42,52,29,75,35,49,68,46,78,45,79,33,45,103,40,75,67,56,40,52,53,52,50,54,49,53,51,50,48,42,59,66,25,57,74,62,68,59,38,58,59,78,48,78,44,80,43,86,37,88,79,56,90,82,55,65,66,67,61,57,54,58,47,50,62,51,64,77,71,108

Radius of gyration: 17.17 Å; Cα contacts (8 Å, |Δi|>4): 104; chains: 1; bounding box: 41×27×45 Å

Foldseek 3Di:
DDDPDDDDDDFDDALQCPVVSVVVCCVVVVDDDPDDDDDHDLDPPDPSVLVNQQEDAEAEQEDELDPVRLVSSVVVVVCCCVVRVVVVSHNYPYYHYDYDPDDPPPDPVSVVVVVVVVVVD